Protein 8K4M (pdb70)

Secondary structure (DSSP, 8-state):
----------EEEEEEEEEEEEEEEESSSEEEEEEEEEEEEESS-EEEEEEEEEEEEE---S---GGGHHHHHHHHHHHHHHS--EEEEEEESSHHHHHHIIIIII--BSSHHHHHHHHTSS--

Foldseek 3Di:
DPADDDDDAAFPDKAWPAKWWQAWDDAAFIKTKIWTWIWTDHPPAIKIKIWIWMFGGLRLRHQDDLVCVVVVVVSRVVRPVVDPTTDDIGIGRDDVVVVCCCCPVSVTHRGPSVRCQVVPSDHD

Sequence (124 aa):
KMIEDVVLGEVELIEDLGQYFIDIEGDYEYNVEFATLSEVDYKVCALYEVATSKTYEVPYHDKLEKEDMKLFYDKWLEKDQQEETYIESVFFVNREDAESYIKDVLKGKESLTEVAAEIGYFEL

Nearest PDB structures (foldseek):
  8k4m-assembly1_A  TM=1.008E+00  e=3.269E-22  Staphylococcus haemolyticus
  7eni-assembly1_C  TM=8.969E-01  e=2.380E-10  Staphylococcus schleiferi
  5elj-assembly3_A  TM=6.065E-01  e=3.445E+00  synthetic construct
  6xrr-assembly4_H  TM=4.793E-01  e=3.853E+00  Salmonella enterica subsp. enterica serovar Typhimurium str. LT2

Solvent-accessible surface area: 8028 Å² total; per-residue (Å²): 214,193,110,152,151,91,147,71,49,122,79,116,105,93,95,94,44,24,66,30,6,33,41,3,72,39,122,124,73,1,32,0,46,10,0,21,0,9,55,2,59,10,140,142,71,38,23,37,31,2,14,15,10,35,1,118,98,0,50,24,79,89,133,2,56,113,137,39,12,136,104,0,67,62,82,0,52,94,36,25,140,120,97,152,18,111,87,104,31,50,57,29,122,50,96,113,72,0,59,62,54,1,99,99,91,34,123,3,53,129,38,7,30,70,6,0,18,126,80,57,47,29,159,134

Radius of gyration: 15.82 Å; Cα contacts (8 Å, |Δi|>4): 232; chains: 1; bounding box: 43×28×39 Å

B-factor: mean 33.14, std 8.61, range [19.89, 70.14]

Organism: Staphylococcus haemolyticus (NCBI:txid1283)

Structure (mmCIF, N/CA/C/O backbone):
data_8K4M
#
_entry.id   8K4M
#
_cell.length_a   102.510
_cell.length_b   37.470
_cell.length_c   37.090
_cell.angle_alpha   90.00
_cell.angle_beta   103.29
_cell.angle_gamma   90.00
#
_symmetry.space_group_name_H-M   'C 1 2 1'
#
loop_
_entity.id
_entity.type
_entity.pdbx_description
1 polymer 'Anti CRISPR protein'
2 water water
#
loop_
_atom_site.group_PDB
_atom_site.id
_atom_site.type_symbol
_atom_site.label_atom_id
_atom_site.label_alt_id
_atom_site.label_comp_id
_atom_site.label_asym_id
_atom_site.label_entity_id
_atom_site.label_seq_id
_atom_site.pdbx_PDB_ins_code
_atom_site.Cartn_x
_atom_site.Cartn_y
_atom_site.Cartn_z
_atom_site.occupancy
_atom_site.B_iso_or_equiv
_atom_site.auth_seq_id
_atom_site.auth_comp_id
_atom_site.auth_asym_id
_atom_site.auth_atom_id
_atom_site.pdbx_PDB_model_num
ATOM 1 N N . LYS A 1 7 ? -11.071 9.421 9.052 1.00 59.98 7 LYS A N 1
ATOM 2 C CA . LYS A 1 7 ? -9.635 9.152 9.049 1.00 56.54 7 LYS A CA 1
ATOM 3 C C . LYS A 1 7 ? -9.342 7.727 9.508 1.00 52.87 7 LYS A C 1
ATOM 4 O O . LYS A 1 7 ? -10.142 7.110 10.217 1.00 53.73 7 LYS A O 1
ATOM 10 N N . MET A 1 8 ? -8.181 7.223 9.105 1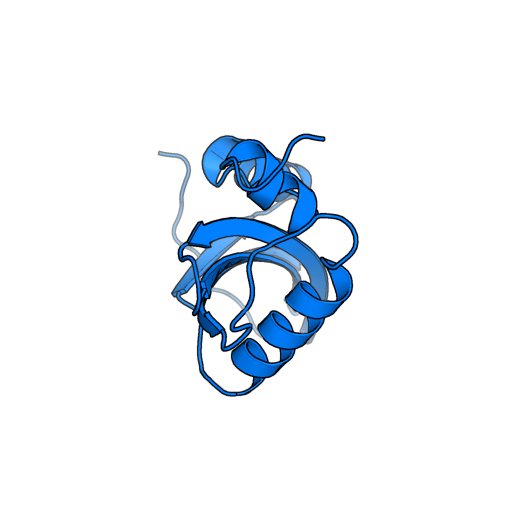.00 52.18 8 MET A N 1
ATOM 11 C CA . MET A 1 8 ? -7.848 5.807 9.195 1.00 52.47 8 MET A CA 1
ATOM 12 C C . MET A 1 8 ? -7.086 5.441 10.460 1.00 45.90 8 MET A C 1
ATOM 13 O O . MET A 1 8 ? -6.711 4.274 10.618 1.00 43.73 8 MET A O 1
ATOM 18 N N . ILE A 1 9 ? -6.828 6.399 11.346 1.00 40.31 9 ILE A N 1
ATOM 19 C CA . ILE A 1 9 ? -6.025 6.174 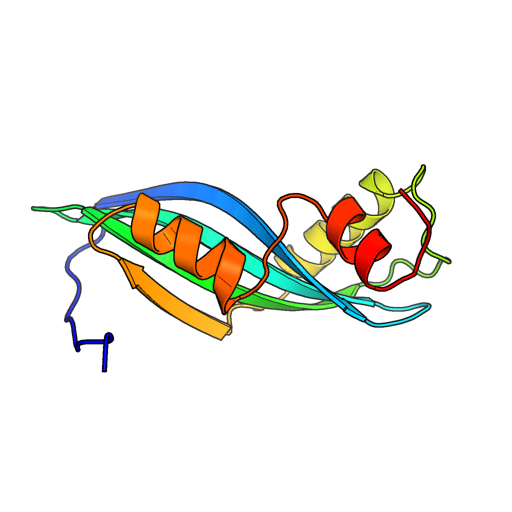12.540 1.00 41.66 9 ILE A CA 1
ATOM 20 C C . ILE A 1 9 ? -6.936 6.194 13.764 1.00 38.76 9 ILE A C 1
ATOM 21 O O . ILE A 1 9 ? -7.794 7.076 13.905 1.00 40.39 9 ILE A O 1
ATOM 26 N N . GLU A 1 10 ? -6.772 5.202 14.632 1.00 35.59 10 GLU A N 1
ATOM 27 C CA . GLU A 1 10 ? -7.558 5.113 15.853 1.00 33.90 10 GLU A CA 1
ATOM 28 C C . GLU A 1 10 ? -6.625 5.094 17.057 1.00 33.97 10 GLU A C 1
ATOM 29 O O . GLU A 1 10 ? -5.434 4.802 16.937 1.00 32.79 10 GLU A O 1
ATOM 35 N N . ASP A 1 11 ? -7.175 5.419 18.222 1.00 29.58 11 ASP A N 1
ATOM 36 C CA . ASP A 1 11 ? -6.417 5.377 19.468 1.00 27.45 11 ASP A CA 1
ATOM 37 C C . ASP A 1 11 ? -6.411 3.956 20.015 1.00 28.84 11 ASP A C 1
ATOM 38 O O . ASP A 1 11 ? -7.469 3.325 20.120 1.00 29.84 11 ASP A O 1
ATOM 43 N N . VAL A 1 12 ? -5.224 3.448 20.370 1.00 31.01 12 VAL A N 1
ATOM 44 C CA . VAL A 1 12 ? -5.122 2.140 21.018 1.00 25.83 12 VAL A CA 1
ATOM 45 C C . VAL A 1 12 ? -4.223 2.253 22.240 1.00 27.86 12 VAL A C 1
ATOM 46 O O . VAL A 1 12 ? -3.257 3.024 22.259 1.00 31.87 12 VAL A O 1
ATOM 50 N N . VAL A 1 13 ? -4.562 1.476 23.266 1.00 29.13 13 VAL A N 1
ATOM 51 C CA . VAL A 1 13 ? -3.754 1.302 24.467 1.00 30.63 13 VAL A CA 1
ATOM 52 C C . VAL A 1 13 ? -3.116 -0.086 24.367 1.00 31.50 13 VAL A C 1
ATOM 53 O O . VAL A 1 13 ? -3.820 -1.109 24.335 1.00 29.18 13 VAL A O 1
ATOM 57 N N . LEU A 1 14 ? -1.789 -0.132 24.278 1.00 29.86 14 LEU A N 1
ATOM 58 C CA . LEU A 1 14 ? -1.125 -1.404 24.041 1.00 31.01 14 LEU A CA 1
ATOM 59 C C . LEU A 1 14 ? -0.975 -2.208 25.324 1.00 34.24 14 LEU A C 1
ATOM 60 O O . LEU A 1 14 ? -1.157 -1.706 26.438 1.00 34.03 14 LEU A O 1
ATOM 65 N N . GLY A 1 15 ? -0.644 -3.485 25.138 1.00 31.92 15 GLY A N 1
ATOM 66 C CA . GLY A 1 15 ? -0.542 -4.442 26.215 1.00 38.66 15 GLY A CA 1
ATOM 67 C C . GLY A 1 15 ? 0.879 -4.613 26.709 1.00 40.16 15 GLY A C 1
ATOM 68 O O . GLY A 1 15 ? 1.747 -3.751 26.520 1.00 41.93 15 GLY A O 1
ATOM 69 N N . GLU A 1 16 ? 1.110 -5.735 27.380 1.00 41.60 16 GLU A N 1
ATOM 70 C CA . GLU A 1 16 ? 2.435 -6.077 27.879 1.00 45.78 16 GLU A CA 1
ATOM 71 C C . GLU A 1 16 ? 3.180 -6.808 26.773 1.00 40.33 16 GLU A C 1
ATOM 72 O O . GLU A 1 16 ? 2.725 -7.858 26.303 1.00 42.18 16 GLU A O 1
ATOM 78 N N . VAL A 1 17 ? 4.310 -6.244 26.353 1.00 40.56 17 VAL A N 1
ATOM 79 C CA . VAL A 1 17 ? 5.082 -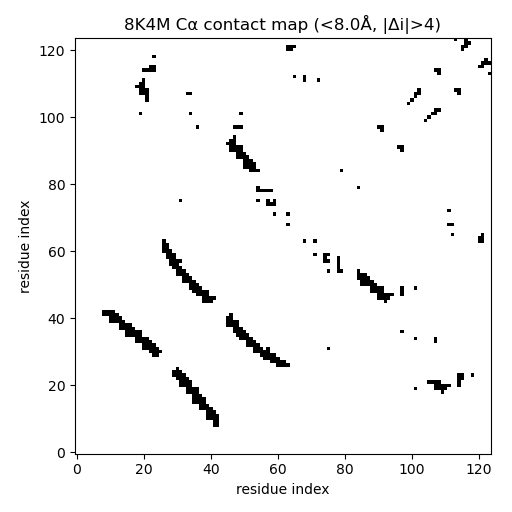6.813 25.257 1.00 38.15 17 VAL A CA 1
ATOM 80 C C . VAL A 1 17 ? 5.711 -8.114 25.735 1.00 40.48 17 VAL A C 1
ATOM 81 O O . VAL A 1 17 ? 6.404 -8.142 26.760 1.00 42.03 17 VAL A O 1
ATOM 85 N N . GLU A 1 18 ? 5.426 -9.208 25.025 1.00 36.33 18 GLU A N 1
ATOM 86 C CA . GLU A 1 18 ? 6.108 -10.479 25.217 1.00 39.92 18 GLU A CA 1
ATOM 87 C C . GLU A 1 18 ? 7.401 -10.522 24.420 1.00 42.48 18 GLU A C 1
ATOM 88 O O . GLU A 1 18 ? 8.466 -10.858 24.954 1.00 43.29 18 GLU A O 1
ATOM 94 N N . LEU A 1 19 ? 7.312 -10.200 23.133 1.00 38.11 19 LEU A N 1
ATOM 95 C CA . LEU A 1 19 ? 8.427 -10.336 22.214 1.00 37.69 19 LEU A CA 1
ATOM 96 C C . LEU A 1 19 ? 8.295 -9.280 21.126 1.00 41.38 19 LEU A C 1
ATOM 97 O O . LEU A 1 19 ? 7.187 -8.858 20.781 1.00 37.61 19 LEU A O 1
ATOM 102 N N . ILE A 1 20 ? 9.437 -8.832 20.610 1.00 36.86 20 ILE A N 1
ATOM 103 C CA . ILE A 1 20 ? 9.486 -7.949 19.454 1.00 37.60 20 ILE A CA 1
ATOM 104 C C . ILE A 1 20 ? 10.386 -8.614 18.434 1.00 38.54 20 ILE A C 1
ATOM 105 O O . ILE A 1 20 ? 11.480 -9.068 18.7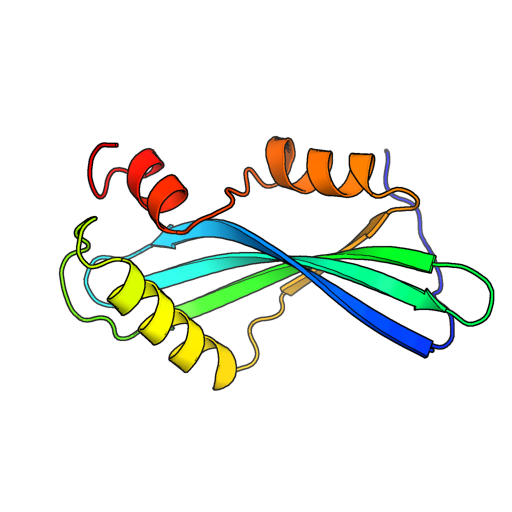81 1.00 42.93 20 ILE A O 1
ATOM 110 N N . GLU A 1 21 ? 9.915 -8.708 17.193 1.00 37.66 21 GLU A N 1
ATOM 111 C CA . GLU A 1 21 ? 10.691 -9.268 16.092 1.00 41.41 21 GLU A CA 1
ATOM 112 C C . GLU A 1 21 ? 10.816 -8.223 14.992 1.00 38.67 21 GLU A C 1
ATOM 113 O O . GLU A 1 21 ? 9.804 -7.789 14.430 1.00 34.74 21 GLU A O 1
ATOM 119 N N . ASP A 1 22 ? 12.050 -7.840 14.671 1.00 40.78 22 ASP A N 1
ATOM 120 C CA . ASP A 1 22 ? 12.294 -6.905 13.578 1.00 37.56 22 ASP A CA 1
ATOM 121 C C . ASP A 1 22 ? 12.090 -7.602 12.240 1.00 38.16 22 ASP A C 1
ATOM 122 O O . ASP A 1 22 ? 12.741 -8.613 11.948 1.00 37.40 22 ASP A O 1
ATOM 127 N N . LEU A 1 23 ? 11.179 -7.065 11.431 1.00 32.28 23 LEU A N 1
ATOM 128 C CA . LEU A 1 23 ? 10.890 -7.608 10.116 1.00 32.80 23 LEU A CA 1
ATOM 129 C C . LEU A 1 23 ? 11.638 -6.897 9.002 1.00 33.91 23 LEU A C 1
ATOM 130 O O . LEU A 1 23 ? 11.755 -7.450 7.904 1.00 38.45 23 LEU A O 1
ATOM 135 N N . GLY A 1 24 ? 12.135 -5.700 9.246 1.00 30.65 24 GLY A N 1
ATOM 136 C CA . GLY A 1 24 ? 12.990 -5.096 8.246 1.00 33.25 24 GLY A CA 1
ATOM 137 C C 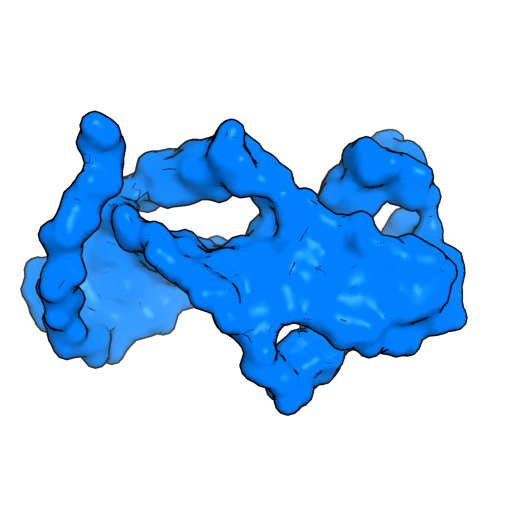. GLY A 1 24 ? 13.121 -3.607 8.429 1.00 31.57 24 GLY A C 1
ATOM 138 O O . GLY A 1 24 ? 12.357 -2.961 9.147 1.00 28.06 24 GLY A O 1
ATOM 139 N N . GLN A 1 25 ? 14.114 -3.059 7.744 1.00 31.08 25 GLN A N 1
ATOM 140 C CA . GLN A 1 25 ? 14.350 -1.628 7.748 1.00 30.63 25 GLN A CA 1
ATOM 141 C C . GLN A 1 25 ? 14.137 -1.082 6.347 1.00 26.38 25 GLN A C 1
ATOM 142 O O . GLN A 1 25 ? 14.493 -1.719 5.348 1.00 30.38 25 GLN A O 1
ATOM 148 N N . TYR A 1 26 ? 13.543 0.102 6.289 1.00 27.31 26 TYR A N 1
ATOM 149 C CA . TYR A 1 26 ? 13.133 0.739 5.050 1.00 26.37 26 TYR A CA 1
ATOM 150 C C . TYR A 1 26 ? 13.640 2.165 5.069 1.00 26.07 26 TYR A C 1
ATOM 151 O O . TYR A 1 26 ? 13.422 2.883 6.038 1.00 30.67 26 TYR A O 1
ATOM 160 N N . PHE A 1 27 ? 14.298 2.584 4.016 1.00 24.32 27 PHE A N 1
ATOM 161 C CA . PHE A 1 27 ? 14.944 3.891 4.009 1.00 20.83 27 PHE A CA 1
ATOM 162 C C . PHE A 1 27 ? 14.105 4.884 3.228 1.00 24.49 27 PHE A C 1
ATOM 163 O O . PHE A 1 27 ? 13.496 4.540 2.214 1.00 25.86 27 PHE A O 1
ATOM 171 N N . ILE A 1 28 ? 13.972 6.091 3.780 1.00 23.79 28 ILE A N 1
ATOM 172 C CA . ILE A 1 28 ? 13.031 7.076 3.295 1.00 24.07 28 ILE A CA 1
ATOM 173 C C . ILE A 1 28 ? 13.745 8.275 2.694 1.00 23.19 28 ILE A C 1
ATOM 174 O O . ILE A 1 28 ? 13.310 8.816 1.676 1.00 27.12 28 ILE A O 1
ATOM 179 N N . ASP A 1 29 ? 14.816 8.724 3.330 1.00 22.77 29 ASP A N 1
ATOM 180 C CA . ASP A 1 29 ? 15.515 9.896 2.811 1.00 23.86 29 ASP A CA 1
ATOM 181 C C . ASP A 1 29 ? 16.976 9.881 3.201 1.00 24.27 29 ASP A C 1
ATOM 182 O O . ASP A 1 29 ? 17.358 9.335 4.239 1.00 23.04 29 ASP A O 1
ATOM 187 N N . ILE A 1 30 ? 17.803 10.462 2.322 1.00 24.29 30 ILE A N 1
ATOM 188 C CA . ILE A 1 30 ? 19.216 10.716 2.580 1.00 22.16 30 ILE A CA 1
ATOM 189 C C . ILE A 1 30 ? 19.466 12.179 2.255 1.00 23.70 30 ILE A C 1
ATOM 190 O O . ILE A 1 30 ? 19.030 12.657 1.204 1.00 27.16 30 ILE A O 1
ATOM 195 N N . GLU A 1 31 ? 20.132 12.872 3.162 1.00 23.36 31 GLU A N 1
ATOM 196 C CA . GLU A 1 31 ? 20.485 14.281 3.004 1.00 26.16 31 GLU A CA 1
ATOM 197 C C . GLU A 1 31 ? 21.978 14.457 3.172 1.00 25.91 31 GLU A C 1
ATOM 198 O O . GLU A 1 31 ? 22.624 13.768 3.966 1.00 26.03 31 GLU A O 1
ATOM 204 N N . GLY A 1 32 ? 22.530 15.434 2.467 1.00 22.22 32 GLY A N 1
ATOM 205 C CA . GLY A 1 32 ? 23.894 15.832 2.733 1.00 27.63 32 GLY A CA 1
ATOM 206 C C . GLY A 1 32 ? 24.854 15.391 1.641 1.00 26.16 32 GLY A C 1
ATOM 207 O O . GLY A 1 32 ? 24.497 14.737 0.663 1.00 25.54 32 GLY A O 1
ATOM 208 N N . ASP A 1 33 ? 26.081 15.846 1.814 1.00 27.96 33 ASP A N 1
ATOM 209 C CA . ASP A 1 33 ? 27.132 15.765 0.816 1.00 25.38 33 ASP A CA 1
ATOM 210 C C . ASP A 1 33 ? 28.465 15.383 1.437 1.00 29.38 33 ASP A C 1
ATOM 211 O O . ASP A 1 33 ? 29.431 15.111 0.709 1.00 33.75 33 ASP A O 1
ATOM 216 N N . TYR A 1 34 ? 28.572 15.455 2.761 1.00 29.26 34 TYR A N 1
ATOM 217 C CA . TYR A 1 34 ? 29.761 15.141 3.537 1.00 27.96 34 TYR A CA 1
ATOM 218 C C . TYR A 1 34 ? 29.401 14.397 4.815 1.00 28.91 34 TYR A C 1
ATOM 219 O O . TYR A 1 34 ? 29.910 13.307 5.108 1.00 27.00 34 TYR A O 1
ATOM 228 N N . GLU A 1 35 ? 28.527 15.030 5.595 1.00 25.28 35 GLU A N 1
ATOM 229 C CA . GLU A 1 35 ? 27.835 14.398 6.707 1.00 29.95 35 GLU A CA 1
ATOM 230 C C . GLU A 1 35 ? 26.402 14.172 6.266 1.00 29.40 35 GLU A C 1
ATOM 231 O O . GLU A 1 35 ? 25.813 15.011 5.583 1.00 30.02 35 GLU A O 1
ATOM 237 N N . TYR A 1 36 ? 25.851 13.018 6.597 1.00 24.02 36 TYR A N 1
ATOM 238 C CA . TYR A 1 36 ? 24.573 12.648 6.029 1.00 24.75 36 TYR A CA 1
ATOM 239 C C . TYR A 1 36 ? 23.536 12.420 7.114 1.00 22.81 36 TYR A C 1
ATOM 240 O O . TYR A 1 36 ? 23.846 11.901 8.190 1.00 27.49 36 TYR A O 1
ATOM 249 N N . ASN A 1 37 ? 22.318 12.820 6.818 1.00 22.85 37 ASN A N 1
ATOM 250 C CA . ASN A 1 37 ? 21.173 12.436 7.630 1.00 22.70 37 ASN A CA 1
ATOM 251 C C . ASN A 1 37 ? 20.417 11.349 6.883 1.00 25.93 37 ASN A C 1
ATOM 252 O O . ASN A 1 37 ? 20.267 11.415 5.666 1.00 24.56 37 ASN A O 1
ATOM 257 N N . VAL A 1 38 ? 19.893 10.368 7.621 1.00 23.45 38 VAL A N 1
ATOM 258 C CA . VAL A 1 38 ? 19.221 9.202 7.039 1.00 20.89 38 VAL A CA 1
ATOM 259 C C . VAL A 1 38 ? 17.907 9.028 7.796 1.00 22.65 38 VAL A C 1
ATOM 260 O O . VAL A 1 38 ? 17.913 8.782 9.006 1.00 24.00 38 VAL A O 1
ATOM 264 N N . GLU A 1 39 ? 16.793 9.175 7.091 1.00 20.32 39 GLU A N 1
ATOM 265 C CA . GLU A 1 39 ? 15.471 8.950 7.669 1.00 22.67 39 GLU A CA 1
ATOM 266 C C . GLU A 1 39 ? 15.036 7.551 7.267 1.00 24.47 39 GLU A C 1
ATOM 267 O O . GLU A 1 39 ? 15.198 7.165 6.104 1.00 23.44 39 GLU A O 1
ATOM 273 N N . PHE A 1 40 ? 14.480 6.793 8.218 1.00 22.55 40 PHE A N 1
ATOM 274 C CA . PHE A 1 40 ? 14.194 5.384 7.953 1.00 23.98 40 PHE A CA 1
ATOM 275 C C . PHE A 1 40 ? 13.038 4.929 8.823 1.00 24.53 40 PHE A C 1
ATOM 276 O O . PHE A 1 40 ? 12.608 5.633 9.738 1.00 23.69 40 PHE A O 1
ATOM 284 N N . ALA A 1 41 ? 12.516 3.747 8.499 1.00 22.14 41 ALA A N 1
ATOM 285 C CA . ALA A 1 41 ? 11.406 3.141 9.227 1.00 25.05 41 ALA A CA 1
ATOM 286 C C . ALA A 1 41 ? 11.769 1.703 9.529 1.00 25.31 41 ALA A C 1
ATOM 287 O O . ALA A 1 41 ? 12.455 1.034 8.746 1.00 25.56 41 ALA A O 1
ATOM 289 N N . THR A 1 42 ? 11.328 1.228 10.680 1.00 26.06 42 THR A N 1
ATOM 290 C CA . THR A 1 42 ? 11.563 -0.146 11.068 1.00 25.76 42 THR A CA 1
ATOM 291 C C . THR A 1 42 ? 10.206 -0.804 11.204 1.00 25.63 42 THR A C 1
ATOM 292 O O . THR A 1 42 ? 9.316 -0.245 11.861 1.00 26.59 42 THR A O 1
ATOM 296 N N . LEU A 1 43 ? 10.046 -1.963 10.563 1.00 26.17 43 LEU A N 1
ATOM 297 C CA . LEU A 1 43 ? 8.840 -2.778 10.676 1.00 25.70 43 LEU A CA 1
ATOM 298 C C . LEU A 1 43 ? 9.111 -3.918 11.648 1.00 28.67 43 LEU A C 1
ATOM 299 O O . LEU A 1 43 ? 10.062 -4.703 11.457 1.00 28.32 43 LEU A O 1
ATOM 304 N N . SER A 1 44 ? 8.260 -4.014 12.679 1.00 28.26 44 SER A N 1
ATOM 305 C CA . SER A 1 44 ? 8.384 -5.042 13.696 1.00 29.21 44 SER A CA 1
ATOM 306 C C . SER A 1 44 ? 7.041 -5.723 13.913 1.00 28.98 44 SER A C 1
ATOM 307 O O . SER A 1 44 ? 5.984 -5.105 13.789 1.00 25.90 44 SER A O 1
ATOM 310 N N . GLU A 1 45 ? 7.090 -7.004 14.247 1.00 27.14 45 GLU A N 1
ATOM 311 C CA . GLU A 1 45 ? 5.930 -7.703 14.779 1.00 28.03 45 GLU A CA 1
ATOM 312 C C . GLU A 1 45 ? 6.050 -7.713 16.296 1.00 33.08 45 GLU A C 1
ATOM 313 O O . GLU A 1 45 ? 7.030 -8.235 16.840 1.00 31.02 45 GLU A O 1
ATOM 319 N N . VAL A 1 46 ? 5.066 -7.125 16.979 1.00 27.54 46 VAL A N 1
ATOM 320 C CA . VAL A 1 46 ? 5.063 -6.994 18.427 1.00 31.11 46 VAL A CA 1
ATOM 321 C C . VAL A 1 46 ? 4.033 -7.972 18.968 1.00 32.23 46 VAL A C 1
ATOM 322 O O . VAL A 1 46 ? 2.833 -7.835 18.702 1.00 30.10 46 VAL A O 1
ATOM 326 N N . ASP A 1 47 ? 4.504 -8.952 19.722 1.00 31.49 47 ASP A N 1
ATOM 327 C CA . ASP A 1 47 ? 3.640 -9.960 20.321 1.00 34.59 47 ASP A CA 1
ATOM 328 C C . ASP A 1 47 ? 3.240 -9.500 21.718 1.00 35.77 47 ASP A C 1
ATOM 329 O O . ASP A 1 47 ? 4.105 -9.241 22.557 1.00 36.37 47 ASP A O 1
ATOM 334 N N . TYR A 1 48 ? 1.936 -9.336 21.956 1.00 35.39 48 TYR A N 1
ATOM 335 C CA . TYR A 1 48 ? 1.445 -9.059 23.293 1.00 36.50 48 TYR A CA 1
ATOM 336 C C . TYR A 1 48 ? 0.960 -10.368 23.906 1.00 39.39 48 TYR A C 1
ATOM 337 O O . TYR A 1 48 ? 1.097 -11.446 23.326 1.00 37.83 48 TYR A O 1
ATOM 346 N N . LYS A 1 49 ? 0.406 -10.287 25.112 1.00 41.53 49 LYS A N 1
ATOM 347 C CA . LYS A 1 49 ? 0.017 -11.529 25.763 1.00 46.82 49 LYS A CA 1
ATOM 348 C C . LYS A 1 49 ? -1.070 -12.250 24.969 1.00 47.26 49 LYS A C 1
ATOM 349 O O . LYS A 1 49 ? -1.097 -13.486 24.932 1.00 50.09 49 LYS A O 1
ATOM 355 N N . VAL A 1 50 ? -1.926 -11.497 24.274 1.00 43.53 50 VAL A N 1
ATOM 356 C CA . VAL A 1 50 ? -3.182 -12.021 23.745 1.00 42.45 50 VAL A CA 1
ATOM 357 C C . VAL A 1 50 ? -3.348 -11.748 22.251 1.00 40.98 50 VAL A C 1
ATOM 358 O O . VAL A 1 50 ? -4.246 -12.302 21.607 1.00 39.89 50 VAL A O 1
ATOM 362 N N . CYS A 1 51 ? -2.503 -10.891 21.681 1.00 36.38 51 CYS A N 1
ATOM 363 C CA . CYS A 1 51 ? -2.555 -10.649 20.243 1.00 36.49 51 CYS A CA 1
ATOM 364 C C . CYS A 1 51 ? -1.239 -10.016 19.824 1.00 33.39 51 CYS A C 1
ATOM 365 O O . CYS A 1 51 ? -0.387 -9.708 20.660 1.00 32.75 51 CYS A O 1
ATOM 368 N N . ALA A 1 52 ? -1.066 -9.869 18.514 1.00 33.10 52 ALA A N 1
ATOM 369 C CA . ALA A 1 52 ? 0.121 -9.236 17.958 1.00 30.75 52 ALA A CA 1
ATOM 370 C C . ALA A 1 52 ? -0.276 -8.066 17.069 1.00 28.81 52 ALA A C 1
ATOM 371 O O . ALA A 1 52 ? -1.310 -8.106 16.396 1.00 30.67 52 ALA A O 1
ATOM 373 N N . LEU A 1 53 ? 0.565 -7.024 17.054 1.00 25.81 53 LEU A N 1
ATOM 374 C CA . LEU A 1 53 ? 0.364 -5.889 16.164 1.00 28.09 53 LEU A CA 1
ATOM 375 C C . LEU A 1 53 ? 1.663 -5.641 15.417 1.00 26.66 53 LEU A C 1
ATOM 376 O O . LEU A 1 53 ? 2.725 -6.009 15.901 1.00 29.18 53 LEU A O 1
ATOM 381 N N . TYR A 1 54 ? 1.595 -5.011 14.251 1.00 24.66 54 TYR A N 1
ATOM 382 C CA . TYR A 1 54 ? 2.805 -4.627 13.527 1.00 27.07 54 TYR A CA 1
ATOM 383 C C . TYR A 1 54 ? 3.107 -3.155 13.777 1.00 29.63 54 TYR A C 1
ATOM 384 O O . TYR A 1 54 ? 2.218 -2.305 13.662 1.00 28.66 54 TYR A O 1
ATOM 393 N N . GLU A 1 55 ? 4.347 -2.856 14.139 1.00 26.90 55 GLU A N 1
ATOM 394 C CA . GLU A 1 55 ? 4.768 -1.492 14.412 1.00 25.69 55 GLU A CA 1
ATOM 395 C C . GLU A 1 55 ? 5.600 -0.970 13.257 1.00 25.42 55 GLU A C 1
ATOM 396 O O . GLU A 1 55 ? 6.509 -1.661 12.779 1.00 26.07 55 GLU A O 1
ATOM 402 N N . VAL A 1 56 ? 5.276 0.237 12.799 1.00 24.25 56 VAL A N 1
ATOM 403 C CA . VAL A 1 56 ? 6.100 0.968 11.848 1.00 22.47 56 VAL A CA 1
ATOM 404 C C . VAL A 1 56 ? 6.660 2.157 12.607 1.00 25.21 56 VAL A C 1
ATOM 405 O O . VAL A 1 56 ? 5.919 3.106 12.929 1.00 23.75 56 VAL A O 1
ATOM 409 N N . ALA A 1 57 ? 7.964 2.110 12.899 1.00 26.31 57 ALA A N 1
ATOM 410 C CA . ALA A 1 57 ? 8.632 3.117 13.716 1.00 26.24 57 ALA A CA 1
ATOM 411 C C . ALA A 1 57 ? 9.512 3.948 12.805 1.00 25.50 57 ALA A C 1
ATOM 412 O O . ALA A 1 57 ? 10.389 3.397 12.145 1.00 24.81 57 ALA A O 1
ATOM 414 N N . THR A 1 58 ? 9.271 5.251 12.747 1.00 24.05 58 THR A N 1
ATOM 415 C CA . THR A 1 58 ? 10.113 6.152 11.977 1.00 26.09 58 THR A CA 1
ATOM 416 C C . THR A 1 58 ? 11.181 6.758 12.882 1.00 27.58 58 THR A C 1
ATOM 417 O O . THR A 1 58 ? 10.892 7.158 14.022 1.00 28.53 58 THR A O 1
ATOM 421 N N . SER A 1 59 ? 12.407 6.850 12.335 1.00 28.28 59 SER A N 1
ATOM 422 C CA . SER A 1 59 ? 13.586 7.398 12.997 1.00 25.86 59 SER A CA 1
ATOM 423 C C . SER A 1 59 ? 14.365 8.252 12.008 1.00 26.86 59 SER A C 1
ATOM 424 O O . SER A 1 59 ? 14.186 8.154 10.790 1.00 26.02 59 SER A O 1
ATOM 427 N N . LYS A 1 60 ? 15.245 9.092 12.547 1.00 24.67 60 LYS A N 1
ATOM 428 C CA . LYS A 1 60 ? 16.159 9.845 11.687 1.00 23.40 60 LYS A CA 1
ATOM 429 C C . LYS A 1 60 ? 17.513 9.963 12.369 1.00 27.34 60 LYS A C 1
ATOM 430 O O . LYS A 1 60 ? 17.605 10.440 13.504 1.00 29.73 60 LYS A O 1
ATOM 436 N N . THR A 1 61 ? 18.562 9.561 11.648 1.00 24.08 61 THR A N 1
ATOM 437 C CA . THR A 1 61 ? 19.940 9.582 12.111 1.00 23.78 61 THR A CA 1
ATOM 438 C C . THR A 1 61 ? 20.588 10.822 11.521 1.00 27.40 61 THR A C 1
ATOM 439 O O . THR A 1 61 ? 20.416 11.096 10.330 1.00 26.36 61 THR A O 1
ATOM 443 N N . TYR A 1 62 ? 21.308 11.574 12.344 1.00 24.84 62 TYR A N 1
ATOM 444 C CA . TYR A 1 62 ? 21.911 12.824 11.889 1.00 26.40 62 TYR A CA 1
ATOM 445 C C . TYR A 1 62 ? 23.427 12.739 11.890 1.00 27.32 62 TYR A C 1
ATOM 446 O O . TYR A 1 62 ? 24.034 12.083 12.739 1.00 31.82 62 TYR A O 1
ATOM 455 N N . GLU A 1 63 ? 24.037 13.433 10.931 1.00 29.38 63 GLU A N 1
ATOM 456 C CA . GLU A 1 63 ? 25.482 13.651 10.919 1.00 30.32 63 GLU A CA 1
ATOM 457 C C . GLU A 1 63 ? 26.268 12.347 10.919 1.00 28.41 63 GLU A C 1
ATOM 458 O O . GLU A 1 63 ? 27.228 12.157 11.667 1.00 29.29 63 GLU A O 1
ATOM 464 N N . VAL A 1 64 ? 25.871 11.459 10.020 1.00 27.08 64 VAL A N 1
ATOM 465 C CA . VAL A 1 64 ? 26.648 10.259 9.756 1.00 25.89 64 VAL A CA 1
ATOM 466 C C . VAL A 1 64 ? 27.965 10.727 9.149 1.00 26.97 64 VAL A C 1
ATOM 467 O O . VAL A 1 64 ? 27.963 11.364 8.080 1.00 26.91 64 VAL A O 1
ATOM 471 N N . PRO A 1 65 ? 29.104 10.436 9.775 1.00 28.12 65 PRO A N 1
ATOM 472 C CA . PRO A 1 65 ? 30.371 11.039 9.327 1.00 32.51 65 PRO A CA 1
ATOM 473 C C . PRO A 1 65 ? 31.007 10.243 8.193 1.00 26.01 65 PRO A C 1
ATOM 474 O O . PRO A 1 65 ? 32.128 9.764 8.298 1.00 30.89 65 PRO A O 1
ATOM 478 N N . TYR A 1 66 ? 30.255 10.065 7.098 1.00 25.40 66 TYR A N 1
ATOM 479 C CA . TYR A 1 66 ? 30.764 9.244 6.004 1.00 25.38 66 TYR A CA 1
ATOM 480 C C . TYR A 1 66 ? 31.888 9.959 5.278 1.00 28.84 66 TYR A C 1
ATOM 481 O O . TYR A 1 66 ? 32.853 9.313 4.849 1.00 29.43 66 TYR A O 1
ATOM 490 N N . HIS A 1 67 ? 31.778 11.286 5.165 1.00 27.49 67 HIS A N 1
ATOM 491 C CA . HIS A 1 67 ? 32.885 12.170 4.776 1.00 30.79 67 HIS A CA 1
ATOM 492 C C . HIS A 1 67 ? 33.457 11.785 3.422 1.00 30.57 67 HIS A C 1
ATOM 493 O O . HIS A 1 67 ? 34.672 11.820 3.209 1.00 34.76 67 HIS A O 1
ATOM 500 N N . ASP A 1 68 ? 32.564 11.422 2.500 1.00 29.83 68 ASP A N 1
ATOM 501 C CA . ASP A 1 68 ? 32.933 11.060 1.140 1.00 28.71 68 ASP A CA 1
ATOM 502 C C . ASP A 1 68 ? 31.691 11.184 0.273 1.00 28.79 68 ASP A C 1
ATOM 503 O O . ASP A 1 68 ? 30.565 11.138 0.774 1.00 30.26 68 ASP A O 1
ATOM 508 N N . LYS A 1 69 ? 31.908 11.380 -1.028 1.00 28.01 69 LYS A N 1
ATOM 509 C CA . LYS A 1 69 ? 30.810 11.390 -1.988 1.00 26.06 69 LYS A CA 1
ATOM 510 C C . LYS A 1 69 ? 30.193 9.996 -2.089 1.00 27.25 69 LYS A C 1
ATOM 511 O O . LYS A 1 69 ? 30.915 8.990 -2.112 1.00 31.87 69 LYS A O 1
ATOM 517 N N . LEU A 1 70 ? 28.865 9.934 -2.193 1.00 26.35 70 LEU A N 1
ATOM 518 C CA . LEU A 1 70 ? 28.188 8.632 -2.259 1.00 26.84 70 LEU A CA 1
ATOM 519 C C . LEU A 1 70 ? 28.388 7.994 -3.634 1.00 25.34 70 LEU A C 1
ATOM 520 O O . LEU A 1 70 ? 28.093 8.608 -4.661 1.00 26.84 70 LEU A O 1
ATOM 525 N N . GLU A 1 71 ? 28.865 6.740 -3.668 1.00 26.64 71 GLU A N 1
ATOM 526 C CA . GLU A 1 71 ? 28.957 6.001 -4.920 1.00 27.73 71 GLU A CA 1
ATOM 527 C C . GLU A 1 71 ? 28.348 4.624 -4.710 1.00 26.44 71 GLU A C 1
ATOM 528 O O . GLU A 1 71 ? 28.486 4.051 -3.632 1.00 28.16 71 GLU A O 1
ATOM 534 N N . LYS A 1 72 ? 27.678 4.100 -5.741 1.00 28.76 72 LYS A N 1
ATOM 535 C CA . LYS A 1 72 ? 26.900 2.872 -5.575 1.00 30.27 72 LYS A CA 1
ATOM 536 C C . LYS A 1 72 ? 27.775 1.712 -5.079 1.00 30.90 72 LYS A C 1
ATOM 537 O O . LYS A 1 72 ? 27.383 0.957 -4.175 1.00 26.20 72 LYS A O 1
ATOM 543 N N . GLU A 1 73 ? 28.992 1.592 -5.616 1.00 29.40 73 GLU A N 1
ATOM 544 C CA . GLU A 1 73 ? 29.879 0.498 -5.229 1.00 28.97 73 GLU A CA 1
ATOM 545 C C . GLU A 1 73 ? 30.332 0.599 -3.779 1.00 26.97 73 GLU A C 1
ATOM 546 O O . GLU A 1 73 ? 30.816 -0.391 -3.220 1.00 26.16 73 GLU A O 1
ATOM 552 N N . ASP A 1 74 ? 30.161 1.760 -3.137 1.00 22.42 74 ASP A N 1
ATOM 553 C CA . ASP A 1 74 ? 30.580 1.954 -1.763 1.00 22.95 74 ASP A CA 1
ATOM 554 C C . ASP A 1 74 ? 29.421 1.856 -0.774 1.00 23.54 74 ASP A C 1
ATOM 555 O O . ASP A 1 74 ? 29.626 2.140 0.407 1.00 24.16 74 ASP A O 1
ATOM 560 N N . MET A 1 75 ? 28.213 1.471 -1.210 1.00 22.92 75 MET A N 1
ATOM 561 C CA . MET A 1 75 ? 27.080 1.690 -0.291 1.00 22.69 75 MET A CA 1
ATOM 562 C C . MET A 1 75 ? 27.085 0.793 0.952 1.00 24.06 75 MET A C 1
ATOM 563 O O . MET A 1 75 ? 26.506 1.181 1.971 1.00 24.21 75 MET A O 1
ATOM 568 N N . LYS A 1 76 ? 27.751 -0.360 0.929 1.00 25.52 76 LYS A N 1
ATOM 569 C CA . LYS A 1 76 ? 27.900 -1.109 2.173 1.00 25.33 76 LYS A CA 1
ATOM 570 C C . LYS A 1 76 ? 28.709 -0.312 3.190 1.00 24.72 76 LYS A C 1
ATOM 571 O O . LYS A 1 76 ? 28.360 -0.276 4.379 1.00 25.76 76 LYS A O 1
ATOM 577 N N . LEU A 1 77 ? 29.755 0.389 2.719 1.00 26.91 77 LEU A N 1
ATOM 578 C CA . LEU A 1 77 ? 30.521 1.276 3.589 1.00 24.89 77 LEU A CA 1
ATOM 579 C C . LEU A 1 77 ? 29.608 2.332 4.197 1.00 25.13 77 LEU A C 1
ATOM 580 O O . LEU A 1 77 ? 29.655 2.590 5.410 1.00 25.31 77 LEU A O 1
ATOM 585 N N . PHE A 1 78 ? 28.728 2.908 3.370 1.00 22.07 78 PHE A N 1
ATOM 586 C CA . PHE A 1 78 ? 27.846 3.954 3.877 1.00 22.63 78 PHE A CA 1
ATOM 587 C C . PHE A 1 78 ? 26.873 3.361 4.872 1.00 21.86 78 PHE A C 1
ATOM 588 O O . PHE A 1 78 ? 26.649 3.929 5.956 1.00 23.00 78 PHE A O 1
ATOM 596 N N . TYR A 1 79 ? 26.357 2.164 4.553 1.00 23.02 79 TYR A N 1
ATOM 597 C CA . TYR A 1 79 ? 25.417 1.515 5.453 1.00 22.63 79 TYR A CA 1
ATOM 598 C C . TYR A 1 79 ? 26.070 1.313 6.810 1.00 23.24 79 TYR A C 1
ATOM 599 O O . TYR A 1 79 ? 25.461 1.598 7.854 1.00 22.45 79 TYR A O 1
ATOM 608 N N . ASP A 1 80 ? 27.326 0.858 6.807 1.00 24.78 80 ASP A N 1
ATOM 609 C CA . ASP A 1 80 ? 27.978 0.550 8.067 1.00 24.83 80 ASP A CA 1
ATOM 610 C C . ASP A 1 80 ? 28.168 1.822 8.872 1.00 25.65 80 ASP A C 1
ATOM 611 O O . ASP A 1 80 ? 27.849 1.853 10.068 1.00 28.42 80 ASP A O 1
ATOM 616 N N . LYS A 1 81 ? 28.579 2.911 8.198 1.00 24.02 81 LYS A N 1
ATOM 617 C CA . LYS A 1 81 ? 28.770 4.174 8.909 1.00 28.47 81 LYS A CA 1
ATOM 618 C C . LYS A 1 81 ? 27.454 4.669 9.481 1.00 23.97 81 LYS A C 1
ATOM 619 O O . LYS A 1 81 ? 27.392 5.113 10.640 1.00 26.60 81 LYS A O 1
ATOM 625 N N . TRP A 1 82 ? 26.370 4.524 8.704 1.00 25.24 82 TRP A N 1
ATOM 626 C CA . TRP A 1 82 ? 25.067 4.939 9.200 1.00 22.18 82 TRP A CA 1
ATOM 627 C C . TRP A 1 82 ? 24.701 4.143 10.443 1.00 25.66 82 TRP A C 1
ATOM 628 O O . TRP A 1 82 ? 24.317 4.713 11.475 1.00 27.34 82 TRP A O 1
ATOM 639 N N . LEU A 1 83 ? 24.868 2.818 10.380 1.00 25.14 83 LEU A N 1
ATOM 640 C CA . LEU A 1 83 ? 24.457 2.009 11.517 1.00 27.86 83 LEU A CA 1
ATOM 641 C C . LEU A 1 83 ? 25.294 2.365 12.721 1.00 31.03 83 LEU A C 1
ATOM 642 O O . LEU A 1 83 ? 24.775 2.477 13.837 1.00 34.90 83 LEU A O 1
ATOM 647 N N . GLU A 1 84 ? 26.589 2.605 12.493 1.00 29.60 84 GLU A N 1
ATOM 648 C CA . GLU A 1 84 ? 27.478 2.911 13.602 1.00 30.75 84 GLU A CA 1
ATOM 649 C C . GLU A 1 84 ? 27.040 4.191 14.287 1.00 33.32 84 GLU A C 1
ATOM 650 O O . GLU A 1 84 ? 27.061 4.288 15.521 1.00 33.58 84 GLU A O 1
ATOM 656 N N . LYS A 1 85 ? 26.607 5.175 13.497 1.00 28.88 85 LYS A N 1
ATOM 657 C CA . LYS A 1 85 ? 26.135 6.411 14.098 1.00 32.07 85 LYS A CA 1
ATOM 658 C C . LYS A 1 85 ? 24.795 6.194 14.759 1.00 33.41 85 LYS A C 1
ATOM 659 O O . LYS A 1 85 ? 24.526 6.759 15.825 1.00 34.47 85 LYS A O 1
ATOM 665 N N . ASP A 1 86 ? 23.943 5.367 14.150 1.00 29.46 86 ASP A N 1
ATOM 666 C CA . ASP A 1 86 ? 22.582 5.272 14.659 1.00 31.73 86 ASP A CA 1
ATOM 667 C C . ASP A 1 86 ? 22.575 4.632 16.031 1.00 35.86 86 ASP A C 1
ATOM 668 O O . ASP A 1 86 ? 21.788 5.021 16.901 1.00 37.66 86 ASP A O 1
ATOM 673 N N . GLN A 1 87 ? 23.469 3.671 16.243 1.00 36.49 87 GLN A N 1
ATOM 674 C CA . GLN A 1 87 ? 23.555 2.960 17.509 1.00 37.98 87 GLN A CA 1
ATOM 675 C C . GLN A 1 87 ? 24.061 3.846 18.637 1.00 40.19 87 GLN A C 1
ATOM 676 O O . GLN A 1 87 ? 23.844 3.517 19.806 1.00 45.39 87 GLN A O 1
ATOM 682 N N . GLN A 1 88 ? 24.728 4.960 18.320 1.00 40.63 88 GLN A N 1
ATOM 683 C CA . GLN A 1 88 ? 25.275 5.831 19.358 1.00 42.46 88 GLN A CA 1
ATOM 684 C C . GLN A 1 88 ? 24.220 6.730 19.999 1.00 44.60 88 GLN A C 1
ATOM 685 O O . GLN A 1 88 ? 24.319 7.029 21.193 1.00 47.18 88 GLN A O 1
ATOM 691 N N . GLU A 1 89 ? 23.219 7.190 19.246 1.00 46.24 89 GLU A N 1
ATOM 692 C CA . GLU A 1 89 ? 22.279 8.181 19.762 1.00 48.60 89 GLU A CA 1
ATOM 693 C C . GLU A 1 89 ? 20.829 7.771 19.527 1.00 45.79 89 GLU A C 1
ATOM 694 O O . GLU A 1 89 ? 20.520 6.907 18.706 1.00 45.37 89 GLU A O 1
ATOM 700 N N . GLU A 1 90 ? 19.935 8.413 20.278 1.00 43.45 90 GLU A N 1
ATOM 701 C CA . GLU A 1 90 ? 18.504 8.138 20.181 1.00 43.43 90 GLU A CA 1
ATOM 702 C C . GLU A 1 90 ? 17.937 8.826 18.947 1.00 38.64 90 GLU A C 1
ATOM 703 O O . GLU A 1 90 ? 17.860 10.056 18.890 1.00 42.17 90 GLU A O 1
ATOM 709 N N . THR A 1 91 ? 17.496 8.028 17.978 1.00 36.55 91 THR A N 1
ATOM 710 C CA . THR A 1 91 ? 16.998 8.538 16.713 1.00 35.03 91 THR A CA 1
ATOM 711 C C . THR A 1 91 ? 15.513 8.284 16.490 1.00 31.90 91 THR A C 1
ATOM 712 O O . THR A 1 91 ? 14.967 8.772 15.503 1.00 28.44 91 THR A O 1
ATOM 716 N N . TYR A 1 92 ? 14.843 7.545 17.375 1.00 33.80 92 TYR A N 1
ATOM 717 C CA . TYR A 1 92 ? 13.416 7.284 17.210 1.00 31.34 92 TYR A CA 1
ATOM 718 C C . TYR A 1 92 ? 12.592 8.572 17.194 1.00 31.38 92 TYR A C 1
ATOM 719 O O . TYR A 1 92 ? 12.839 9.496 17.970 1.00 32.44 92 TYR A O 1
ATOM 728 N N . ILE A 1 93 ? 11.592 8.618 16.303 1.00 29.47 93 ILE A N 1
ATOM 729 C CA . ILE A 1 93 ? 10.664 9.741 16.200 1.00 32.05 93 ILE A CA 1
ATOM 730 C C . ILE A 1 93 ? 9.255 9.337 16.619 1.00 35.10 93 ILE A C 1
ATOM 731 O O . ILE A 1 93 ? 8.684 9.929 17.545 1.00 31.91 93 ILE A O 1
ATOM 736 N N . GLU A 1 94 ? 8.647 8.376 15.916 1.00 28.75 94 GLU A N 1
ATOM 737 C CA . GLU A 1 94 ? 7.230 8.096 16.171 1.00 32.50 94 GLU A CA 1
ATOM 738 C C . GLU A 1 94 ? 6.850 6.748 15.585 1.00 29.64 94 GLU A C 1
ATOM 739 O O . GLU A 1 94 ? 7.598 6.169 14.801 1.00 26.73 94 GLU A O 1
ATOM 745 N N . SER A 1 95 ? 5.666 6.254 15.967 1.00 28.73 95 SER A N 1
ATOM 746 C CA . SER A 1 95 ? 5.180 4.946 15.535 1.00 29.96 95 SER A CA 1
ATOM 747 C C . SER A 1 95 ? 3.724 4.994 15.090 1.00 29.02 95 SER A C 1
ATOM 748 O O . SER A 1 95 ? 2.910 5.771 15.610 1.00 28.75 95 SER A O 1
ATOM 751 N N . VAL A 1 96 ? 3.400 4.142 14.127 1.00 25.92 96 VAL A N 1
ATOM 752 C CA . VAL A 1 96 ? 2.018 3.803 13.812 1.00 27.05 96 VAL A CA 1
ATOM 753 C C . VAL A 1 96 ? 1.898 2.286 13.860 1.00 25.46 96 VAL A C 1
ATOM 754 O O . VAL A 1 96 ? 2.771 1.570 13.367 1.00 25.71 96 VAL A O 1
ATOM 758 N N . PHE A 1 97 ? 0.831 1.784 14.472 1.00 26.16 97 PHE A N 1
ATOM 759 C CA . PHE A 1 97 ? 0.612 0.350 14.612 1.00 26.29 97 PHE A CA 1
ATOM 760 C C . PHE A 1 97 ? -0.470 -0.113 13.644 1.00 24.70 97 PHE A C 1
ATOM 761 O O . PHE A 1 97 ? -1.325 0.673 13.217 1.00 26.49 97 PHE A O 1
ATOM 769 N N . PHE A 1 98 ? -0.399 -1.392 13.276 1.00 24.10 98 PHE A N 1
ATOM 770 C CA . PHE A 1 98 ? -1.234 -1.998 12.251 1.00 25.71 98 PHE A CA 1
ATOM 771 C C . PHE A 1 98 ? -1.729 -3.348 12.728 1.00 27.32 98 PHE A C 1
ATOM 772 O O . PHE A 1 98 ? -0.972 -4.114 13.328 1.00 29.55 98 PHE A O 1
ATOM 780 N N . VAL A 1 99 ? -3.002 -3.637 12.441 1.00 28.16 99 VAL A N 1
ATOM 781 C CA . VAL A 1 99 ? -3.535 -4.966 12.704 1.00 30.37 99 VAL A CA 1
ATOM 782 C C . VAL A 1 99 ? -2.940 -5.991 11.747 1.00 31.02 99 VAL A C 1
ATOM 783 O O . VAL A 1 99 ? -2.643 -7.126 12.140 1.00 29.99 99 VAL A O 1
ATOM 787 N N . ASN A 1 100 ? -2.752 -5.639 10.485 1.00 30.23 100 ASN A N 1
ATOM 788 C CA . ASN A 1 100 ? -2.176 -6.640 9.602 1.00 32.31 100 ASN A CA 1
ATOM 789 C C . ASN A 1 100 ? -0.981 -6.105 8.831 1.00 32.36 100 ASN A C 1
ATOM 790 O O . ASN A 1 100 ? -0.848 -4.906 8.551 1.00 31.58 100 ASN A O 1
ATOM 795 N N . ARG A 1 101 ? -0.122 -7.055 8.473 1.00 33.08 101 ARG A N 1
ATOM 796 C CA . ARG A 1 101 ? 1.205 -6.723 7.975 1.00 31.03 101 ARG A CA 1
ATOM 797 C C . ARG A 1 101 ? 1.141 -6.074 6.600 1.00 30.16 101 ARG A C 1
ATOM 798 O O . ARG A 1 101 ? 1.912 -5.148 6.313 1.00 29.83 101 ARG A O 1
ATOM 806 N N . GLU A 1 102 ? 0.213 -6.519 5.751 1.00 30.40 102 GLU A N 1
ATOM 807 C CA . GLU A 1 102 ? 0.086 -5.929 4.422 1.00 34.78 102 GLU A CA 1
ATOM 808 C C . GLU A 1 102 ? -0.237 -4.439 4.502 1.00 34.61 102 GLU A C 1
ATOM 809 O O . GLU A 1 102 ? 0.280 -3.648 3.703 1.00 32.91 102 GLU A O 1
ATOM 815 N N . ASP A 1 103 ? -1.080 -4.033 5.464 1.00 31.15 103 ASP A N 1
ATOM 816 C CA . ASP A 1 103 ? -1.370 -2.613 5.637 1.00 29.67 103 ASP A CA 1
ATOM 817 C C . ASP A 1 103 ? -0.129 -1.848 6.086 1.00 29.98 103 ASP A C 1
ATOM 818 O O . ASP A 1 103 ? 0.097 -0.713 5.654 1.00 30.04 103 ASP A O 1
ATOM 823 N N . ALA A 1 104 ? 0.684 -2.454 6.955 1.00 30.01 104 ALA A N 1
ATOM 824 C CA . ALA A 1 104 ? 1.890 -1.783 7.430 1.00 27.34 104 ALA A CA 1
ATOM 825 C C . ALA A 1 104 ? 2.893 -1.621 6.289 1.00 27.29 104 ALA A C 1
ATOM 826 O O . ALA A 1 104 ? 3.545 -0.572 6.152 1.00 28.59 104 ALA A O 1
ATOM 828 N N . GLU A 1 105 ? 3.005 -2.640 5.441 1.00 29.03 105 GLU A N 1
ATOM 829 C CA . GLU A 1 105 ? 3.947 -2.553 4.327 1.00 30.44 105 GLU A CA 1
ATOM 830 C C . GLU A 1 105 ? 3.456 -1.572 3.270 1.00 33.15 105 GLU A C 1
ATOM 831 O O . GLU A 1 105 ? 4.264 -0.861 2.658 1.00 31.08 105 GLU A O 1
ATOM 837 N N . SER A 1 106 ? 2.138 -1.514 3.044 1.00 32.79 106 SER A N 1
ATOM 838 C CA . SER A 1 106 ? 1.569 -0.528 2.130 1.00 33.28 106 SER A CA 1
ATOM 839 C C . SER A 1 106 ? 1.785 0.888 2.651 1.00 33.01 106 SER A C 1
ATOM 840 O O . SER A 1 106 ? 2.102 1.806 1.877 1.00 32.41 106 SER A O 1
ATOM 843 N N . TYR A 1 107 ? 1.639 1.079 3.964 1.00 30.72 107 TYR A N 1
ATOM 844 C CA . TYR A 1 107 ? 1.923 2.372 4.574 1.00 30.59 107 TYR A CA 1
ATOM 845 C C . TYR A 1 107 ? 3.374 2.772 4.347 1.00 27.06 107 TYR A C 1
ATOM 846 O O . TYR A 1 107 ? 3.660 3.910 3.965 1.00 27.26 107 TYR A O 1
ATOM 855 N N . ILE A 1 108 ? 4.309 1.846 4.590 1.00 28.60 108 ILE A N 1
ATOM 856 C CA . ILE A 1 108 ? 5.724 2.150 4.359 1.00 28.58 108 ILE A CA 1
ATOM 857 C C . ILE A 1 108 ? 5.966 2.487 2.894 1.00 28.52 108 ILE A C 1
ATOM 858 O O . ILE A 1 108 ? 6.666 3.460 2.568 1.00 28.68 108 ILE A O 1
ATOM 863 N N . LYS A 1 109 ? 5.377 1.706 1.985 1.00 29.62 109 LYS A N 1
ATOM 864 C CA . LYS A 1 109 ? 5.784 1.814 0.587 1.00 30.94 109 LYS A CA 1
ATOM 865 C C . LYS A 1 109 ? 5.172 3.062 -0.053 1.00 32.04 109 LYS A C 1
ATOM 866 O O . LYS A 1 109 ? 5.871 3.827 -0.726 1.00 33.64 109 LYS A O 1
ATOM 872 N N . ASP A 1 110 ? 3.876 3.305 0.163 1.00 31.44 110 ASP A N 1
ATOM 873 C CA . ASP A 1 110 ? 3.161 4.353 -0.557 1.00 30.42 110 ASP A CA 1
ATOM 874 C C . ASP A 1 110 ? 2.830 5.600 0.246 1.00 32.86 110 ASP A C 1
ATOM 875 O O . ASP A 1 110 ? 2.439 6.611 -0.356 1.00 34.20 110 ASP A O 1
ATOM 880 N N . VAL A 1 111 ? 2.961 5.580 1.565 1.00 31.30 111 VAL A N 1
ATOM 881 C CA . VAL A 1 111 ? 2.812 6.795 2.360 1.00 35.14 111 VAL A CA 1
ATOM 882 C C . VAL A 1 111 ? 4.169 7.331 2.783 1.00 33.27 111 VAL A C 1
ATOM 883 O O . VAL A 1 111 ? 4.522 8.474 2.481 1.00 35.42 111 VAL A O 1
ATOM 887 N N . LEU A 1 112 ? 4.973 6.498 3.445 1.00 29.24 112 LEU A N 1
ATOM 888 C CA . LEU A 1 112 ? 6.310 6.937 3.810 1.00 29.67 112 LEU A CA 1
ATOM 889 C C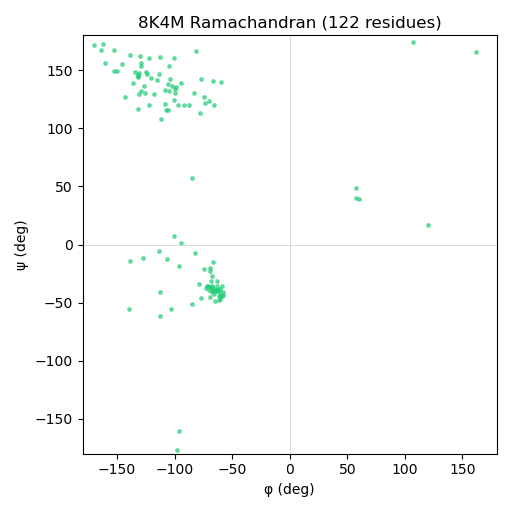 . LEU A 1 112 ? 7.256 6.968 2.611 1.00 31.77 112 LEU A C 1
ATOM 890 O O . LEU A 1 112 ? 8.253 7.698 2.651 1.00 30.49 112 LEU A O 1
ATOM 895 N N . LYS A 1 113 ? 6.940 6.234 1.536 1.00 33.12 113 LYS A N 1
ATOM 896 C CA . LYS A 1 113 ? 7.837 6.071 0.384 1.00 30.63 113 LYS A CA 1
ATOM 897 C C . LYS A 1 113 ? 9.162 5.434 0.793 1.00 30.76 113 LYS A C 1
ATOM 898 O O . LYS A 1 113 ? 10.233 5.780 0.278 1.00 32.14 113 LYS A O 1
ATOM 904 N N . GLY A 1 114 ? 9.091 4.471 1.704 1.00 28.85 114 GLY A N 1
ATOM 905 C CA . GLY A 1 114 ? 10.287 3.760 2.117 1.00 28.59 114 GLY A CA 1
ATOM 906 C C . GLY A 1 114 ? 10.713 2.733 1.080 1.00 30.03 114 GLY A C 1
ATOM 907 O O . GLY A 1 114 ? 9.888 2.074 0.442 1.00 29.75 114 GLY A O 1
ATOM 908 N N . LYS A 1 115 ? 12.028 2.608 0.917 1.00 27.77 115 LYS A N 1
ATOM 909 C CA . LYS A 1 115 ? 12.648 1.639 0.025 1.00 25.64 115 LYS A CA 1
ATOM 910 C C . LYS A 1 115 ? 13.401 0.615 0.854 1.00 26.48 115 LYS A C 1
ATOM 911 O O . LYS A 1 115 ? 13.786 0.875 1.995 1.00 26.49 115 LYS A O 1
ATOM 917 N N . GLU A 1 116 ? 13.692 -0.535 0.245 1.00 26.97 116 GLU A N 1
ATOM 918 C CA . GLU A 1 116 ? 14.302 -1.605 1.017 1.00 29.26 116 GLU A CA 1
ATOM 919 C C . GLU A 1 116 ? 15.814 -1.467 1.189 1.00 29.29 116 GLU A C 1
ATOM 920 O O . GLU A 1 116 ? 16.413 -2.245 1.943 1.00 30.78 116 GLU A O 1
ATOM 926 N N . SER A 1 117 ? 16.456 -0.507 0.523 1.00 23.56 117 SER A N 1
ATOM 927 C CA . SER A 1 117 ? 17.895 -0.327 0.635 1.00 26.45 117 SER A CA 1
ATOM 928 C C . SER A 1 117 ? 18.224 1.157 0.549 1.00 21.72 117 SER A C 1
ATOM 929 O O . SER A 1 117 ? 17.473 1.936 -0.038 1.00 24.02 117 SER A O 1
ATOM 932 N N . LEU A 1 118 ? 19.372 1.517 1.137 1.00 23.95 118 LEU A N 1
ATOM 933 C CA . LEU A 1 118 ? 19.904 2.871 0.984 1.00 21.01 118 LEU A CA 1
ATOM 934 C C . LEU A 1 118 ? 20.236 3.163 -0.469 1.00 23.70 118 LEU A C 1
ATOM 935 O O . LEU A 1 118 ? 20.070 4.294 -0.931 1.00 21.89 118 LEU A O 1
ATOM 940 N N . THR A 1 119 ? 20.710 2.160 -1.216 1.00 23.62 119 THR A N 1
ATOM 941 C CA . THR A 1 119 ? 21.025 2.414 -2.620 1.00 23.42 119 THR A CA 1
ATOM 942 C C . THR A 1 119 ? 19.792 2.861 -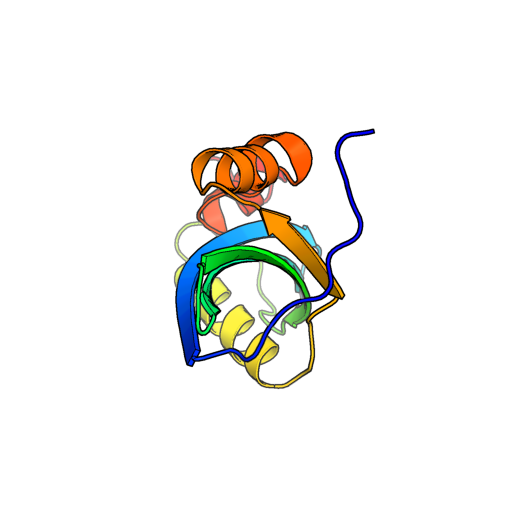3.392 1.00 25.80 119 THR A C 1
ATOM 943 O O . THR A 1 119 ? 19.863 3.810 -4.177 1.00 24.49 119 THR A O 1
ATOM 947 N N . GLU A 1 120 ? 18.641 2.230 -3.152 1.00 23.55 120 GLU A N 1
ATOM 948 C CA . GLU A 1 120 ? 17.440 2.626 -3.881 1.00 22.45 120 GLU A CA 1
ATOM 949 C C . GLU A 1 120 ? 17.063 4.082 -3.593 1.00 24.24 120 GLU A C 1
ATOM 950 O O . GLU A 1 120 ? 16.713 4.835 -4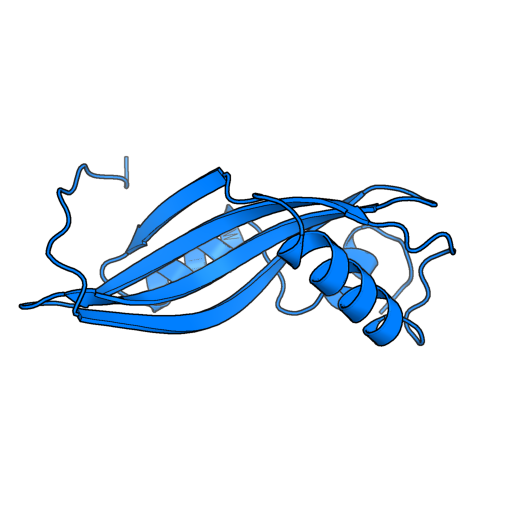.516 1.00 24.98 120 GLU A O 1
ATOM 956 N N . VAL A 1 121 ? 17.121 4.489 -2.319 1.00 23.67 121 VAL A N 1
ATOM 957 C CA . VAL A 1 121 ? 16.806 5.875 -1.953 1.00 24.28 121 VAL A CA 1
ATOM 958 C C . VAL A 1 121 ? 17.812 6.835 -2.561 1.00 27.78 121 VAL A C 1
ATOM 959 O O . VAL A 1 121 ? 17.444 7.887 -3.112 1.00 26.39 121 VAL A O 1
ATOM 963 N N . ALA A 1 122 ? 19.100 6.521 -2.406 1.00 24.76 122 ALA A N 1
ATOM 964 C CA . ALA A 1 122 ? 20.141 7.402 -2.925 1.00 23.45 122 ALA A CA 1
ATOM 965 C C . ALA A 1 122 ? 19.988 7.576 -4.423 1.00 29.27 122 ALA A C 1
ATOM 966 O O . ALA A 1 122 ? 20.244 8.672 -4.952 1.00 28.51 122 ALA A O 1
ATOM 968 N N . ALA A 1 123 ? 19.558 6.517 -5.117 1.00 25.54 123 ALA A N 1
ATOM 969 C CA . ALA A 1 123 ? 19.371 6.597 -6.559 1.00 27.94 123 ALA A CA 1
ATOM 970 C C . ALA A 1 123 ? 18.202 7.497 -6.895 1.00 29.84 123 ALA A C 1
ATOM 971 O O . ALA A 1 123 ? 18.320 8.373 -7.760 1.00 33.51 123 ALA A O 1
ATOM 973 N N . GLU A 1 124 ? 17.078 7.346 -6.190 1.00 31.23 124 GLU A N 1
ATOM 974 C CA . GLU A 1 124 ? 15.940 8.176 -6.555 1.00 32.68 124 GLU A CA 1
ATOM 975 C C . GLU A 1 124 ? 16.195 9.646 -6.217 1.00 34.30 124 GLU A C 1
ATOM 976 O O . GLU A 1 124 ? 15.730 10.533 -6.944 1.00 37.27 124 GLU A O 1
ATOM 982 N N . ILE A 1 125 ? 16.963 9.929 -5.159 1.00 30.50 125 ILE A N 1
ATOM 983 C CA . ILE A 1 125 ? 17.305 11.322 -4.855 1.00 30.75 125 ILE A CA 1
ATOM 984 C C . ILE A 1 125 ? 18.224 11.898 -5.921 1.00 33.47 125 ILE A C 1
ATOM 985 O O . ILE A 1 125 ? 18.131 13.082 -6.270 1.00 37.50 125 ILE A O 1
ATOM 990 N N . GLY A 1 126 ? 19.129 11.087 -6.446 1.00 28.67 126 GLY A N 1
ATOM 991 C CA . GLY A 1 126 ? 20.061 11.560 -7.455 1.00 28.42 126 GLY A CA 1
ATOM 992 C C . GLY A 1 126 ? 21.538 11.477 -7.122 1.00 34.03 126 GLY A C 1
ATOM 993 O O . GLY A 1 126 ? 22.356 12.120 -7.797 1.00 30.29 126 GLY A O 1
ATOM 994 N N . TYR A 1 127 ? 21.925 10.690 -6.110 1.00 29.14 127 TYR A N 1
ATOM 995 C CA . TYR A 1 127 ? 23.357 10.521 -5.868 1.00 28.66 127 TYR A CA 1
ATOM 996 C C . TYR A 1 127 ? 24.029 9.757 -7.003 1.00 29.06 127 TYR A C 1
ATOM 997 O O . TYR A 1 127 ? 25.224 9.942 -7.254 1.00 33.48 127 TYR A O 1
ATOM 1006 N N . PHE A 1 128 ? 23.281 8.905 -7.698 1.00 30.90 128 PHE A N 1
ATOM 1007 C CA . PHE A 1 128 ? 23.806 8.095 -8.792 1.00 31.06 128 PHE A CA 1
ATOM 1008 C C . PHE A 1 128 ? 22.624 7.441 -9.493 1.00 31.89 128 PHE A C 1
ATOM 1009 O O . PHE A 1 128 ? 21.482 7.527 -9.036 1.00 31.73 128 PHE A O 1
ATOM 1017 N N . GLU A 1 129 ? 22.896 6.803 -10.623 1.00 39.14 129 GLU A N 1
ATOM 1018 C CA . GLU A 1 129 ? 21.809 6.146 -11.328 1.00 41.14 129 GLU A CA 1
ATOM 1019 C C . GLU A 1 129 ? 21.817 4.648 -11.043 1.00 37.76 129 GLU A C 1
ATOM 1020 O O . GLU A 1 129 ? 22.815 4.075 -10.602 1.00 39.29 129 GLU A O 1
ATOM 1026 N N . LEU A 1 130 ? 20.673 4.024 -11.284 1.00 42.11 130 LEU A N 1
ATOM 1027 C CA . LEU A 1 130 ? 20.495 2.614 -10.983 1.00 41.32 130 LEU A CA 1
ATOM 1028 C C . LEU A 1 130 ? 20.078 1.858 -12.236 1.00 45.81 130 LEU A C 1
ATOM 1029 O O . LEU A 1 130 ? 20.873 1.733 -13.175 1.00 51.56 130 LEU A O 1
#